Protein AF-A0A0C2D3I3-F1 (afdb_monomer_lite)

Radius of gyration: 18.05 Å; chains: 1; bounding box: 42×30×51 Å

Sequence (120 aa):
MTDALCEMTEPIPNLPDGRTIRLGGERFEAPEVLFQPHLINVEKPGLSEILFGCIQSSDIDTRLDFYKHIVLSGGSTMYPGLPSRLEKEMKQLYLDRVLKGNTELFQRDLGIFADTFMWR

Foldseek 3Di:
DPCVVVPPDDDQDQDPVRDGDDDDCVLVVVLCCQCVVCVVPDPDHHPLVVLLVVLVVDDPVCSLVSLQADDDDDPSCPRPCNVVVSLVVNLVCCCCVPVVVPVVVSVVSVVSNPRRDDDD

Secondary structure (DSSP, 8-state):
--STTTTS----PBPTTS-B----THHHHHHHTTT-GGGGT--S--HHHHHHHHHHHS-HHHHHHHHH-----SGGGGSTTHHHHHHHHHHHHHHHHTSTT-HHHHHHHGGGTSSTT---

Organism: NCBI:txid51022

InterPro domains:
  IPR004000 Actin family [PF00022] (15-94)
  IPR004000 Actin family [PTHR11937] (14-94)
  IPR043129 ATPase, nucleotide binding domain [SSF53067] (13-95)

pLDDT: mean 79.66, std 16.92, range [35.0, 94.88]

Structure (mmCIF, N/CA/C/O backbone):
data_AF-A0A0C2D3I3-F1
#
_entry.id   AF-A0A0C2D3I3-F1
#
loop_
_atom_site.group_PDB
_atom_site.id
_atom_site.type_symbol
_atom_site.label_atom_id
_atom_site.label_alt_id
_atom_site.label_comp_id
_atom_site.label_asym_id
_atom_site.label_entity_id
_atom_site.label_seq_id
_atom_site.pdbx_PDB_ins_code
_atom_site.Cartn_x
_atom_site.Cartn_y
_atom_site.Cartn_z
_atom_site.occupancy
_atom_site.B_iso_or_equiv
_atom_site.auth_seq_id
_atom_site.auth_comp_id
_atom_site.auth_asym_id
_atom_site.auth_atom_id
_atom_site.pdbx_PDB_model_num
ATOM 1 N N . MET A 1 1 ? 25.924 14.403 -6.620 1.00 39.59 1 MET A N 1
ATOM 2 C CA . MET A 1 1 ? 24.572 14.122 -6.070 1.00 39.59 1 MET A CA 1
ATOM 3 C C . MET A 1 1 ? 23.733 13.211 -6.981 1.00 39.59 1 MET A C 1
ATOM 5 O O . MET A 1 1 ? 22.549 13.059 -6.730 1.00 39.59 1 MET A O 1
ATOM 9 N N . THR A 1 2 ? 24.331 12.560 -7.990 1.00 35.00 2 THR A N 1
ATOM 10 C CA . THR A 1 2 ? 23.654 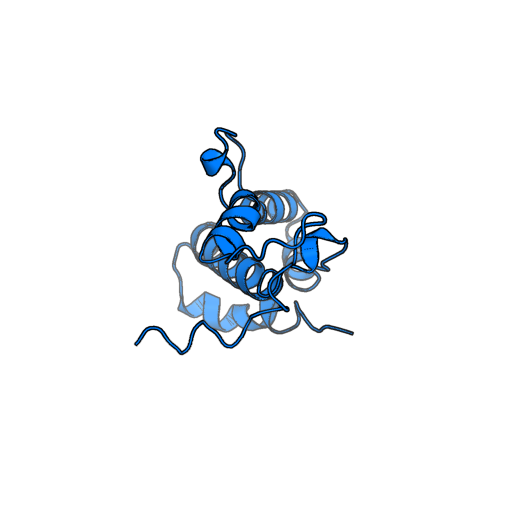11.633 -8.924 1.00 35.00 2 THR A CA 1
ATOM 11 C C . THR A 1 2 ? 24.149 10.187 -8.833 1.00 35.00 2 THR A C 1
ATOM 13 O O . THR A 1 2 ? 23.551 9.310 -9.444 1.00 35.00 2 THR A O 1
ATOM 16 N N . ASP A 1 3 ? 25.194 9.914 -8.048 1.00 39.16 3 ASP A N 1
ATOM 17 C CA . ASP A 1 3 ? 25.876 8.610 -8.079 1.00 39.16 3 ASP A CA 1
ATOM 18 C C . ASP A 1 3 ? 25.347 7.615 -7.031 1.00 39.16 3 ASP A C 1
ATOM 20 O O . ASP A 1 3 ? 25.582 6.419 -7.140 1.00 39.16 3 ASP A O 1
ATOM 24 N N . ALA A 1 4 ? 24.562 8.080 -6.053 1.00 40.78 4 ALA A N 1
ATOM 25 C CA . ALA A 1 4 ? 24.083 7.252 -4.938 1.00 40.78 4 ALA A CA 1
ATOM 26 C C . ALA A 1 4 ? 22.759 6.505 -5.208 1.00 40.78 4 ALA A C 1
ATOM 28 O O . ALA A 1 4 ? 22.347 5.680 -4.403 1.00 40.78 4 ALA A O 1
ATOM 29 N N . LEU A 1 5 ? 22.085 6.755 -6.339 1.00 46.59 5 LEU A N 1
ATOM 30 C CA . LEU A 1 5 ? 20.938 5.936 -6.779 1.00 46.59 5 LEU A CA 1
ATOM 31 C C . LEU A 1 5 ? 21.365 4.789 -7.716 1.00 46.59 5 LEU A C 1
ATOM 33 O O . LEU A 1 5 ? 20.531 3.995 -8.148 1.00 46.59 5 LEU A O 1
ATOM 37 N N . CYS A 1 6 ? 22.664 4.698 -8.030 1.00 39.91 6 CYS A N 1
ATOM 38 C CA . CYS A 1 6 ? 23.241 3.678 -8.904 1.00 39.91 6 CYS A CA 1
ATOM 39 C C . CYS A 1 6 ? 23.557 2.353 -8.178 1.00 39.91 6 CYS A C 1
ATOM 41 O O . CYS A 1 6 ? 23.993 1.407 -8.819 1.00 39.91 6 CYS A O 1
ATOM 43 N N . GLU A 1 7 ? 23.332 2.239 -6.865 1.00 41.19 7 GLU A N 1
ATOM 44 C CA . GLU A 1 7 ? 23.655 1.016 -6.104 1.00 41.19 7 GLU A CA 1
ATOM 45 C C . GLU A 1 7 ? 22.538 -0.046 -6.083 1.00 41.19 7 GLU A C 1
ATOM 47 O O . GLU A 1 7 ? 22.724 -1.121 -5.526 1.00 41.19 7 GLU A O 1
ATOM 52 N N . MET A 1 8 ? 21.405 0.192 -6.756 1.00 44.50 8 MET A N 1
ATOM 53 C CA . MET A 1 8 ? 20.354 -0.820 -6.980 1.00 44.50 8 MET A CA 1
ATOM 54 C C . MET A 1 8 ? 20.221 -1.197 -8.464 1.00 44.50 8 MET A C 1
ATOM 56 O O . MET A 1 8 ? 19.129 -1.172 -9.042 1.00 44.50 8 MET A O 1
ATOM 60 N N . THR A 1 9 ? 21.335 -1.470 -9.142 1.00 48.16 9 THR A N 1
ATOM 61 C CA . THR A 1 9 ? 21.322 -1.952 -10.533 1.00 48.16 9 THR A CA 1
ATOM 62 C C . THR A 1 9 ? 21.667 -3.429 -10.596 1.00 48.16 9 THR A C 1
ATOM 64 O O . THR A 1 9 ? 22.833 -3.807 -10.638 1.00 48.16 9 THR A O 1
ATOM 67 N N . GLU A 1 10 ? 20.618 -4.249 -10.692 1.00 55.22 10 GLU A N 1
ATOM 68 C CA . GLU A 1 10 ? 20.644 -5.448 -11.534 1.00 55.22 10 GLU A CA 1
ATOM 69 C C . GLU A 1 10 ? 21.368 -5.132 -12.862 1.00 55.22 10 GLU A C 1
ATOM 71 O O . GLU A 1 10 ? 21.244 -4.006 -13.372 1.00 55.22 10 GLU A O 1
ATOM 76 N N . PRO A 1 11 ? 22.149 -6.079 -13.414 1.00 56.34 11 PRO A N 1
ATOM 77 C CA . PRO A 1 11 ? 22.987 -5.838 -14.580 1.00 56.34 11 PRO A CA 1
ATOM 78 C C . PRO A 1 11 ? 22.151 -5.302 -15.740 1.00 56.34 11 PRO A C 1
ATOM 80 O O . PRO A 1 11 ? 21.033 -5.754 -15.983 1.00 56.34 11 PRO A O 1
ATOM 83 N N . ILE A 1 12 ? 22.708 -4.321 -16.451 1.00 62.66 12 ILE A N 1
ATOM 84 C CA . ILE A 1 12 ? 22.028 -3.652 -17.556 1.00 62.66 12 ILE A CA 1
ATOM 85 C C . ILE A 1 12 ? 21.599 -4.723 -18.573 1.00 62.66 12 ILE A C 1
ATOM 87 O O . ILE A 1 12 ? 22.476 -5.393 -19.127 1.00 62.66 12 ILE A O 1
ATOM 91 N N . PRO A 1 13 ? 20.288 -4.940 -18.799 1.00 62.94 13 PRO A N 1
ATOM 92 C CA . PRO A 1 13 ? 19.847 -6.050 -19.622 1.00 62.94 13 PRO A CA 1
ATOM 93 C C . PRO A 1 13 ? 20.292 -5.802 -21.060 1.00 62.94 13 PRO A C 1
ATOM 95 O O . PRO A 1 13 ? 19.950 -4.790 -21.678 1.00 62.94 13 PRO A O 1
ATOM 98 N N . ASN A 1 14 ? 21.088 -6.733 -21.578 1.00 77.81 14 ASN A N 1
ATOM 99 C CA . ASN A 1 14 ? 21.417 -6.760 -22.990 1.00 77.81 14 ASN A CA 1
ATOM 100 C C . ASN A 1 14 ? 20.201 -7.292 -23.737 1.00 77.81 14 ASN A C 1
ATOM 102 O O . ASN A 1 14 ? 19.683 -8.367 -23.423 1.00 77.81 14 ASN A O 1
ATOM 106 N N . LEU A 1 15 ? 19.745 -6.534 -24.725 1.00 82.62 15 LEU A N 1
ATOM 107 C CA . LEU A 1 15 ? 18.762 -7.028 -25.669 1.00 82.62 15 LEU A CA 1
ATOM 108 C C . LEU A 1 15 ? 19.369 -8.198 -26.466 1.00 82.62 15 LEU A C 1
ATOM 110 O O . LEU A 1 15 ? 20.593 -8.307 -26.589 1.00 82.62 15 LEU A O 1
ATOM 114 N N . PRO A 1 16 ? 18.529 -9.069 -27.050 1.00 83.88 16 PRO A N 1
ATOM 115 C CA . PRO A 1 16 ? 18.992 -10.177 -27.889 1.00 83.88 16 PRO A CA 1
ATOM 116 C C . PRO A 1 16 ? 19.784 -9.726 -29.132 1.00 83.88 16 PRO A C 1
ATOM 118 O O . PRO A 1 16 ? 20.434 -10.550 -29.767 1.00 83.88 16 PRO A O 1
ATOM 121 N N . ASP A 1 17 ? 19.757 -8.433 -29.473 1.00 85.56 17 ASP A N 1
ATOM 122 C CA . ASP A 1 17 ? 20.563 -7.805 -30.527 1.00 85.56 17 ASP A CA 1
ATOM 123 C C . ASP A 1 17 ? 21.944 -7.306 -30.041 1.00 85.56 17 ASP A C 1
ATOM 125 O O . ASP A 1 17 ? 22.696 -6.713 -30.816 1.00 85.56 17 ASP A O 1
ATOM 129 N N . GLY A 1 18 ? 22.284 -7.530 -28.767 1.00 82.25 18 GLY A N 1
ATOM 130 C CA . GLY A 1 18 ? 23.533 -7.095 -28.143 1.00 82.25 18 GLY A CA 1
ATOM 131 C C . GLY A 1 18 ? 23.546 -5.632 -27.695 1.00 82.25 18 GLY A C 1
ATOM 132 O O . GLY A 1 18 ? 24.582 -5.156 -27.233 1.00 82.25 18 GLY A O 1
ATOM 133 N N . ARG A 1 19 ? 22.430 -4.898 -27.812 1.00 83.38 19 ARG A N 1
ATOM 134 C CA . ARG A 1 19 ? 22.346 -3.511 -27.338 1.00 83.38 19 ARG A CA 1
ATOM 135 C C . ARG A 1 19 ? 22.077 -3.458 -25.844 1.00 83.38 19 ARG A C 1
ATOM 137 O O . ARG A 1 19 ? 21.253 -4.194 -25.310 1.00 83.38 19 ARG A O 1
ATOM 144 N N . THR A 1 20 ? 22.725 -2.513 -25.183 1.00 78.88 20 THR A N 1
ATOM 145 C CA . THR A 1 20 ? 22.562 -2.262 -23.753 1.00 78.88 20 THR A CA 1
ATOM 146 C C . THR A 1 20 ? 21.630 -1.064 -23.551 1.00 78.88 20 THR A C 1
ATOM 148 O O . THR A 1 20 ? 21.913 0.026 -24.051 1.00 78.88 20 THR A O 1
ATOM 151 N N . ILE A 1 21 ? 20.524 -1.246 -22.821 1.00 80.88 21 ILE A N 1
ATOM 152 C CA . ILE A 1 21 ? 19.569 -0.166 -22.510 1.00 80.88 21 ILE A CA 1
ATOM 153 C C . ILE A 1 21 ? 19.710 0.304 -21.065 1.00 80.88 21 ILE A C 1
ATOM 155 O O . ILE A 1 21 ? 19.644 -0.486 -20.132 1.00 80.88 21 ILE A O 1
ATOM 159 N N . ARG A 1 22 ? 19.869 1.611 -20.851 1.00 78.88 22 ARG A N 1
ATOM 160 C CA . ARG A 1 22 ? 19.907 2.171 -19.494 1.00 78.88 22 ARG A CA 1
ATOM 161 C C . ARG A 1 22 ? 18.483 2.436 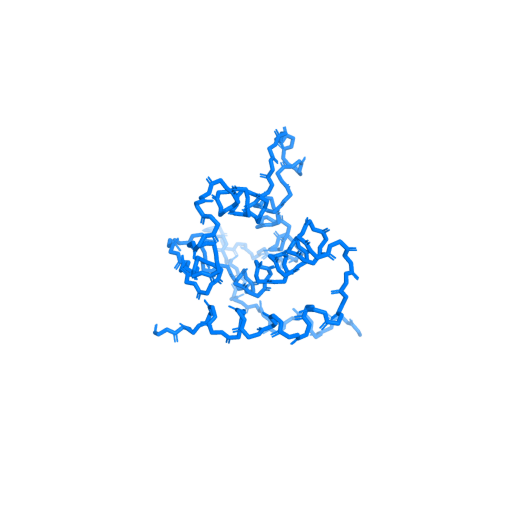-19.024 1.00 78.88 22 ARG A C 1
ATOM 163 O O . ARG A 1 22 ? 17.820 3.304 -19.576 1.00 78.88 22 ARG A O 1
ATOM 170 N N . LEU A 1 23 ? 18.047 1.704 -18.004 1.00 77.81 23 LEU A N 1
ATOM 171 C CA . LEU A 1 23 ? 16.779 1.946 -17.319 1.00 77.81 23 LEU A CA 1
ATOM 172 C C . LEU A 1 23 ? 17.021 2.879 -16.128 1.00 77.81 23 LEU A C 1
ATOM 174 O O . LEU A 1 23 ? 17.821 2.573 -15.240 1.00 77.81 23 LEU A O 1
ATOM 178 N N . GLY A 1 24 ? 16.354 4.027 -16.130 1.00 80.75 24 GLY A N 1
ATOM 179 C CA . GLY A 1 24 ? 16.419 5.043 -15.091 1.00 80.75 24 GLY A CA 1
ATOM 180 C C . GLY A 1 24 ? 15.226 4.942 -14.144 1.00 80.75 24 GLY A C 1
ATOM 181 O O . GLY A 1 24 ? 15.099 3.964 -13.398 1.00 80.75 24 GLY A O 1
ATOM 182 N N . GLY A 1 25 ? 14.394 5.988 -14.154 1.00 78.50 25 GLY A N 1
ATOM 183 C CA . GLY A 1 25 ? 13.206 6.139 -13.306 1.00 78.50 25 GLY A CA 1
ATOM 184 C C . GLY A 1 25 ? 12.027 5.252 -13.712 1.00 78.50 25 GLY A C 1
ATOM 185 O O . GLY A 1 25 ? 11.166 4.966 -12.884 1.00 78.50 25 GLY A O 1
ATOM 186 N N . GLU A 1 26 ? 12.038 4.720 -14.936 1.00 81.31 26 GLU A N 1
ATOM 187 C CA . GLU A 1 26 ? 10.978 3.864 -15.481 1.00 81.31 26 GLU A CA 1
ATOM 188 C C . GLU A 1 26 ? 10.778 2.595 -14.634 1.00 81.31 26 GLU A C 1
ATOM 190 O O . GLU A 1 26 ? 9.681 2.044 -14.556 1.00 81.31 26 GLU A O 1
ATOM 195 N N . ARG A 1 27 ? 11.837 2.161 -13.935 1.00 80.25 27 ARG A N 1
ATOM 196 C CA . ARG A 1 27 ? 11.820 1.024 -12.999 1.00 80.25 27 ARG A CA 1
ATOM 197 C C . ARG A 1 27 ? 10.899 1.243 -11.798 1.00 80.25 27 ARG A C 1
ATOM 199 O O . ARG A 1 27 ? 10.456 0.267 -11.202 1.00 80.25 27 ARG A O 1
ATOM 206 N N . PHE A 1 28 ? 10.628 2.498 -11.449 1.00 83.62 28 PHE A N 1
ATOM 207 C CA . PHE A 1 28 ? 9.758 2.877 -10.337 1.00 83.62 28 PHE A CA 1
ATOM 208 C C . PHE A 1 28 ? 8.391 3.360 -10.827 1.00 83.62 28 PHE A C 1
ATOM 210 O O . PHE A 1 28 ? 7.391 3.097 -10.169 1.00 83.62 28 PHE A O 1
ATOM 217 N N . GLU A 1 29 ? 8.324 3.989 -12.003 1.00 84.69 29 GLU A N 1
ATOM 218 C CA . GLU A 1 29 ? 7.055 4.429 -12.599 1.00 84.69 29 GLU A CA 1
ATOM 219 C C . GLU A 1 29 ? 6.167 3.253 -13.024 1.00 84.69 29 GLU A C 1
ATOM 221 O O . GLU A 1 29 ? 4.958 3.282 -12.806 1.00 84.69 29 GLU A O 1
ATOM 226 N N . ALA A 1 30 ? 6.751 2.186 -13.579 1.00 86.31 30 ALA A N 1
ATOM 227 C CA . ALA A 1 30 ? 5.990 1.012 -14.001 1.00 86.31 30 ALA A CA 1
ATOM 228 C C . ALA A 1 30 ? 5.199 0.345 -12.849 1.00 86.31 30 ALA A C 1
ATOM 230 O O . ALA A 1 30 ? 3.994 0.134 -13.009 1.00 86.31 30 ALA A O 1
ATOM 231 N N . PRO A 1 31 ? 5.800 0.027 -11.681 1.00 88.25 31 PRO A N 1
ATOM 232 C CA . PRO A 1 31 ? 5.047 -0.517 -10.550 1.00 88.25 31 PRO A CA 1
ATOM 233 C C . PRO A 1 31 ? 4.165 0.522 -9.837 1.00 88.25 31 PRO A C 1
ATOM 235 O O . PRO A 1 31 ? 3.239 0.122 -9.131 1.00 88.25 31 PRO A O 1
ATOM 238 N N . GLU A 1 32 ? 4.383 1.830 -10.033 1.00 90.94 32 GLU A N 1
ATOM 239 C CA . GLU A 1 32 ? 3.549 2.881 -9.422 1.00 90.94 32 GLU A CA 1
ATOM 240 C C . GLU A 1 32 ? 2.093 2.806 -9.890 1.00 90.94 32 GLU A C 1
ATOM 242 O O . GLU A 1 32 ? 1.181 3.128 -9.133 1.00 90.94 32 GLU A O 1
ATOM 247 N N . VAL A 1 33 ? 1.856 2.280 -11.093 1.00 91.75 33 VAL A N 1
ATOM 248 C CA . VAL A 1 33 ? 0.515 2.039 -11.645 1.00 91.75 33 VAL A CA 1
ATOM 249 C C . VAL A 1 33 ? -0.354 1.164 -10.728 1.00 91.75 33 VAL A C 1
ATOM 251 O O . VAL A 1 33 ? -1.578 1.287 -10.740 1.00 91.75 33 VAL A O 1
ATOM 254 N N . LEU A 1 34 ? 0.248 0.307 -9.894 1.00 91.44 34 LEU A N 1
ATOM 255 C CA . LEU A 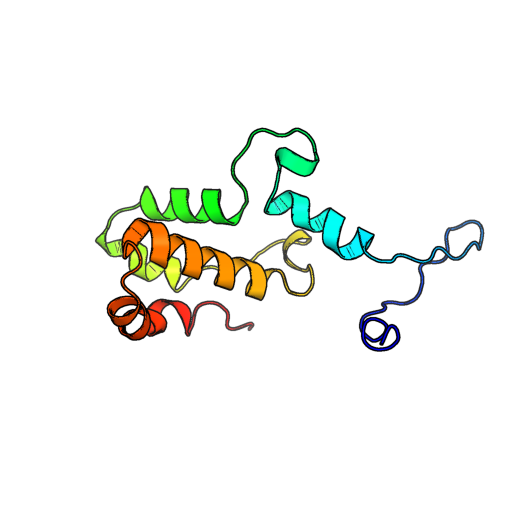1 34 ? -0.488 -0.498 -8.911 1.00 91.44 34 LEU A CA 1
ATOM 256 C C . LEU A 1 34 ? -1.119 0.358 -7.805 1.00 91.44 34 LEU A C 1
ATOM 258 O O . LEU A 1 34 ? -2.178 0.009 -7.287 1.00 91.44 34 LEU A O 1
ATOM 262 N N . PHE A 1 35 ? -0.481 1.469 -7.443 1.00 93.25 35 PHE A N 1
ATOM 263 C CA . PHE A 1 35 ? -0.951 2.405 -6.419 1.00 93.25 35 PHE A CA 1
ATOM 264 C C . PHE A 1 35 ? -1.703 3.591 -7.033 1.00 93.25 35 PHE A C 1
ATOM 266 O O . PHE A 1 35 ? -2.621 4.122 -6.414 1.00 93.25 35 PHE A O 1
ATOM 273 N N . GLN A 1 36 ? -1.371 3.955 -8.273 1.00 93.19 36 GLN A N 1
ATOM 274 C CA . GLN A 1 36 ? -1.966 5.052 -9.032 1.00 93.19 36 GLN A CA 1
ATOM 275 C C . GLN A 1 36 ? -2.448 4.577 -10.419 1.00 93.19 36 GLN A C 1
ATOM 277 O O . GLN A 1 36 ? -1.822 4.881 -11.439 1.00 93.19 36 GLN A O 1
ATOM 282 N N . PRO A 1 37 ? -3.586 3.858 -10.506 1.00 93.00 37 PRO A N 1
ATOM 283 C CA . PRO A 1 37 ? -4.085 3.319 -11.777 1.00 93.00 37 PRO A CA 1
ATOM 284 C C . PRO A 1 37 ? -4.416 4.390 -12.828 1.00 93.00 37 PRO A C 1
ATOM 286 O O . PRO A 1 37 ? -4.397 4.121 -14.031 1.00 93.00 37 PRO A O 1
ATOM 289 N N . HIS A 1 38 ? -4.653 5.633 -12.401 1.00 92.31 38 HIS A N 1
ATOM 290 C CA . HIS A 1 38 ? -4.904 6.755 -13.305 1.00 92.31 38 HIS A CA 1
ATOM 291 C C . HIS A 1 38 ? -3.723 7.053 -14.246 1.00 92.31 38 HIS A C 1
ATOM 293 O O . HIS A 1 38 ? -3.935 7.639 -15.303 1.00 92.31 38 HIS A O 1
ATOM 299 N N . LEU A 1 39 ? -2.495 6.623 -13.919 1.00 90.38 39 LEU A N 1
ATOM 300 C CA . LEU A 1 39 ? -1.317 6.781 -14.785 1.00 90.38 39 LEU A CA 1
ATOM 301 C C . LEU A 1 39 ? -1.462 6.055 -16.134 1.00 90.38 39 LEU A C 1
ATOM 303 O O . LEU A 1 39 ? -0.840 6.450 -17.115 1.00 90.38 39 LEU A O 1
ATOM 307 N N . ILE A 1 40 ? -2.314 5.028 -16.198 1.00 92.19 40 ILE A N 1
ATOM 308 C CA . ILE A 1 40 ? -2.654 4.300 -17.431 1.00 92.19 40 ILE A CA 1
ATOM 309 C C . ILE A 1 40 ? -4.093 4.578 -17.894 1.00 92.19 40 ILE A C 1
ATOM 311 O O . ILE A 1 40 ? -4.679 3.767 -18.609 1.00 92.19 40 ILE A O 1
ATOM 315 N N . ASN A 1 41 ? -4.674 5.711 -17.480 1.00 91.88 41 ASN A N 1
ATOM 316 C CA . ASN A 1 41 ? -6.067 6.094 -17.746 1.00 91.88 41 ASN A CA 1
ATOM 317 C C . ASN A 1 41 ? -7.101 5.065 -17.243 1.00 91.88 41 ASN A C 1
ATOM 319 O O . ASN A 1 41 ? -8.152 4.878 -17.856 1.00 91.88 41 ASN A O 1
ATOM 323 N N . VAL A 1 42 ? -6.812 4.385 -16.127 1.00 93.44 42 VAL A N 1
ATOM 324 C CA . VAL A 1 42 ? -7.766 3.492 -15.459 1.00 93.44 42 VAL A CA 1
ATOM 325 C C . VAL A 1 42 ? -8.337 4.190 -14.227 1.00 93.44 42 VAL A C 1
ATOM 327 O O . VAL A 1 42 ? -7.625 4.467 -13.267 1.00 93.44 42 VAL A O 1
ATOM 330 N N . GLU A 1 43 ? -9.649 4.427 -14.229 1.00 91.94 43 GLU A N 1
ATOM 331 C CA . GLU A 1 43 ? -10.382 5.021 -13.103 1.00 91.94 43 GLU A CA 1
ATOM 332 C C . GLU A 1 43 ? -10.756 3.955 -12.062 1.00 91.94 43 GLU A C 1
ATOM 334 O O . GLU A 1 43 ? -11.919 3.590 -11.884 1.00 91.94 43 GLU A O 1
ATOM 339 N N . LYS A 1 44 ? -9.745 3.393 -11.395 1.00 92.06 44 LYS A N 1
ATOM 340 C CA . LYS A 1 44 ? -9.927 2.465 -10.272 1.00 92.06 44 LYS A CA 1
ATOM 341 C C . LYS A 1 44 ? -9.073 2.889 -9.076 1.00 92.06 44 LYS A C 1
ATOM 343 O O . LYS A 1 44 ? -8.023 3.497 -9.283 1.00 92.06 44 LYS A O 1
ATOM 348 N N . PRO A 1 45 ? -9.501 2.557 -7.846 1.00 93.38 45 PRO A N 1
ATOM 349 C CA . PRO A 1 45 ? -8.681 2.760 -6.658 1.00 93.38 45 PRO A CA 1
ATOM 350 C C . PRO A 1 45 ? -7.377 1.960 -6.742 1.00 93.38 45 PRO A C 1
ATOM 352 O O . PRO A 1 45 ? -7.331 0.886 -7.349 1.00 93.38 45 PRO A O 1
ATOM 355 N N . GLY A 1 46 ? -6.325 2.488 -6.120 1.00 94.12 46 GLY A N 1
ATOM 356 C CA . GLY A 1 46 ? -5.034 1.811 -6.014 1.00 94.12 46 GLY A CA 1
ATOM 357 C C . GLY A 1 46 ? -5.081 0.580 -5.106 1.00 94.12 46 GLY A C 1
ATOM 358 O O . GLY A 1 46 ? -6.031 0.374 -4.347 1.00 94.12 46 GLY A O 1
ATOM 359 N N . LEU A 1 47 ? -4.018 -0.224 -5.142 1.00 93.88 47 LEU A N 1
ATOM 360 C CA . LEU A 1 47 ? -3.885 -1.454 -4.358 1.00 93.88 47 LEU A CA 1
ATOM 361 C C . LEU A 1 47 ? -4.181 -1.244 -2.864 1.00 93.88 47 LEU A C 1
ATOM 363 O O . LEU A 1 47 ? -4.971 -1.991 -2.286 1.00 93.88 47 LEU A O 1
ATOM 367 N N . SER A 1 48 ? -3.587 -0.220 -2.248 1.00 94.25 48 SER A N 1
ATOM 368 C CA . SER A 1 48 ? -3.766 0.069 -0.819 1.00 94.25 48 SER A CA 1
ATOM 369 C C . SER A 1 48 ? -5.201 0.462 -0.482 1.00 94.25 48 SER A C 1
ATOM 371 O O . SER A 1 48 ? -5.733 0.056 0.547 1.00 94.25 48 SER A O 1
ATOM 373 N N . GLU A 1 49 ? -5.860 1.222 -1.358 1.00 94.25 49 GLU A N 1
ATOM 374 C CA . GLU A 1 49 ? -7.248 1.637 -1.154 1.00 94.25 49 GLU A CA 1
ATOM 375 C C . GLU A 1 49 ? -8.218 0.466 -1.279 1.00 94.25 49 GLU A C 1
ATOM 377 O O . GLU A 1 49 ? -9.148 0.355 -0.479 1.00 94.25 49 GLU A O 1
ATOM 382 N N . ILE A 1 50 ? -7.981 -0.422 -2.249 1.00 94.88 50 ILE A N 1
ATOM 383 C CA . ILE A 1 50 ? -8.753 -1.657 -2.409 1.00 94.88 50 ILE A CA 1
ATOM 384 C C . ILE A 1 50 ? -8.584 -2.529 -1.166 1.00 94.88 50 ILE A C 1
ATOM 386 O O . ILE A 1 50 ? -9.580 -2.952 -0.583 1.00 94.88 50 ILE A O 1
ATOM 390 N N . LEU A 1 51 ? -7.343 -2.761 -0.725 1.00 94.06 51 LEU A N 1
ATOM 391 C CA . LEU A 1 51 ? -7.053 -3.572 0.457 1.00 94.06 51 LEU A CA 1
ATOM 392 C C . LEU A 1 51 ? -7.715 -2.994 1.713 1.00 94.06 51 LEU A C 1
ATOM 394 O O . LEU A 1 51 ? -8.381 -3.718 2.454 1.00 94.06 51 LEU A O 1
ATOM 398 N N . PHE A 1 52 ? -7.587 -1.684 1.924 1.00 94.31 52 PHE A N 1
ATOM 399 C CA . PHE A 1 52 ? -8.242 -0.991 3.028 1.00 94.31 52 PHE A CA 1
ATOM 400 C C . PHE A 1 52 ? -9.768 -1.124 2.950 1.00 94.31 52 PHE A C 1
ATOM 402 O O . PHE A 1 52 ? -10.407 -1.430 3.953 1.00 94.31 52 PHE A O 1
ATOM 409 N N . GLY A 1 53 ? -10.358 -0.946 1.765 1.00 94.31 53 GLY A N 1
ATOM 410 C CA . GLY A 1 53 ? -11.793 -1.124 1.540 1.00 94.31 53 GLY A CA 1
ATOM 411 C C . GLY A 1 53 ? -12.271 -2.537 1.874 1.00 94.31 53 GLY A C 1
ATOM 412 O O . GLY A 1 53 ? -13.273 -2.690 2.572 1.00 94.31 53 GLY A O 1
ATOM 413 N N . CYS A 1 54 ? -11.522 -3.562 1.459 1.00 94.69 54 CYS A N 1
ATOM 414 C CA . CYS A 1 54 ? -11.809 -4.956 1.790 1.00 94.69 54 CYS A CA 1
ATOM 415 C C . CYS A 1 54 ? -11.810 -5.182 3.307 1.00 94.69 54 CYS A C 1
ATOM 417 O O . CYS A 1 54 ? -12.779 -5.720 3.837 1.00 94.69 54 CYS A O 1
ATOM 419 N N . ILE A 1 55 ? -10.785 -4.707 4.023 1.00 93.50 55 ILE A N 1
ATOM 420 C CA . ILE A 1 55 ? -10.719 -4.851 5.487 1.00 93.50 55 ILE A CA 1
ATOM 421 C C . ILE A 1 55 ? -11.880 -4.107 6.156 1.00 93.50 55 ILE A C 1
ATOM 423 O O . ILE A 1 55 ? -12.505 -4.631 7.073 1.00 93.50 55 ILE A O 1
ATOM 427 N N . GLN A 1 56 ? -12.224 -2.907 5.682 1.00 92.12 56 GLN A N 1
ATOM 428 C CA . GLN A 1 56 ? -13.332 -2.137 6.249 1.00 92.12 56 GLN A CA 1
ATOM 429 C C . GLN A 1 56 ? -14.716 -2.717 5.951 1.00 92.12 56 GLN A C 1
ATOM 431 O O . GLN A 1 56 ? -15.662 -2.405 6.674 1.00 92.12 56 GLN A O 1
ATOM 436 N N . SER A 1 57 ? -14.845 -3.555 4.922 1.00 94.00 57 SER A N 1
ATOM 437 C CA . SER A 1 57 ? -16.082 -4.290 4.648 1.00 94.00 57 SER A CA 1
ATOM 438 C C . SER A 1 57 ? -16.302 -5.481 5.589 1.00 94.00 57 SER A C 1
ATOM 440 O O . SER A 1 57 ? -17.436 -5.926 5.738 1.00 94.00 57 SER A O 1
ATOM 442 N N . SER A 1 58 ? -15.247 -5.957 6.260 1.00 93.50 58 SER A N 1
ATOM 443 C CA . SER A 1 58 ? -15.303 -7.062 7.223 1.00 93.50 58 SER A CA 1
ATOM 444 C C . SER A 1 58 ? -15.842 -6.637 8.596 1.00 93.50 58 SER A C 1
ATOM 446 O O . SER A 1 58 ? -15.930 -5.445 8.918 1.00 93.50 58 SER A O 1
ATOM 448 N N . ASP A 1 59 ? -16.155 -7.616 9.447 1.00 93.94 59 ASP A N 1
ATOM 449 C CA . ASP A 1 59 ? -16.644 -7.395 10.812 1.00 93.94 59 ASP A CA 1
ATOM 450 C C . ASP A 1 59 ? -15.629 -6.651 11.679 1.00 93.94 59 ASP A C 1
ATOM 452 O O . ASP A 1 59 ? -14.439 -6.971 11.668 1.00 93.94 59 ASP A O 1
ATOM 456 N N . ILE A 1 60 ? -16.113 -5.681 12.465 1.00 89.62 60 ILE A N 1
ATOM 457 C CA . ILE A 1 60 ? -15.295 -4.754 13.268 1.00 89.62 60 ILE A CA 1
ATOM 458 C C . ILE A 1 60 ? -14.297 -5.503 14.161 1.00 89.62 60 ILE A C 1
ATOM 460 O O . ILE A 1 60 ? -13.133 -5.108 14.231 1.00 89.62 60 ILE A O 1
ATOM 464 N N . ASP A 1 61 ? -14.724 -6.616 14.757 1.00 90.06 61 ASP A N 1
ATOM 465 C CA . ASP A 1 61 ? -13.911 -7.415 15.679 1.00 90.06 61 ASP A CA 1
ATOM 466 C C . ASP A 1 61 ? -12.714 -8.094 14.988 1.00 90.06 61 ASP A C 1
ATOM 468 O O . ASP A 1 61 ? -11.687 -8.339 15.616 1.00 90.06 61 ASP A O 1
ATOM 472 N N . THR A 1 62 ? -12.807 -8.347 13.678 1.00 90.94 62 THR A N 1
ATOM 473 C CA . THR A 1 62 ? -11.763 -9.026 12.885 1.00 90.94 62 THR A CA 1
ATOM 474 C C . THR A 1 62 ? -10.800 -8.064 12.190 1.00 90.94 62 THR A C 1
ATOM 476 O O . THR A 1 62 ? -9.697 -8.450 11.809 1.00 90.94 62 THR A O 1
ATOM 479 N N . ARG A 1 63 ? -11.171 -6.785 12.044 1.00 90.88 63 ARG A N 1
ATOM 480 C CA . ARG A 1 63 ? -10.383 -5.794 11.283 1.00 90.88 63 ARG A CA 1
ATOM 481 C C . ARG A 1 63 ? -8.971 -5.624 11.821 1.00 90.8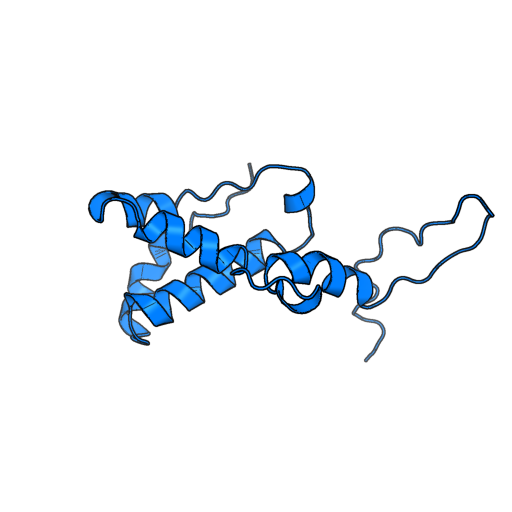8 63 ARG A C 1
ATOM 483 O O . ARG A 1 63 ? -8.022 -5.558 11.044 1.00 90.88 63 ARG A O 1
ATOM 490 N N . LEU A 1 64 ? -8.839 -5.549 13.145 1.00 86.75 64 LEU A N 1
ATOM 491 C CA . LEU A 1 64 ? -7.544 -5.392 13.811 1.00 86.75 64 LEU A CA 1
ATOM 492 C C . LEU A 1 64 ? -6.616 -6.579 13.541 1.00 86.75 64 LEU A C 1
ATOM 494 O O . LEU A 1 64 ? -5.409 -6.387 13.412 1.00 86.75 64 LEU A O 1
ATOM 498 N N . ASP A 1 65 ? -7.181 -7.779 13.434 1.00 88.75 65 ASP A N 1
ATOM 499 C CA . ASP A 1 65 ? -6.439 -8.998 13.129 1.00 88.75 65 ASP A CA 1
ATOM 500 C C . ASP A 1 65 ? -5.984 -9.012 11.663 1.00 88.75 65 ASP A C 1
ATOM 502 O O . ASP A 1 65 ? -4.823 -9.286 11.361 1.00 88.75 65 ASP A O 1
ATOM 506 N N . PHE A 1 66 ? -6.844 -8.572 10.739 1.00 90.12 66 PHE A N 1
ATOM 507 C CA . PHE A 1 66 ? -6.474 -8.456 9.327 1.00 90.12 66 PHE A CA 1
ATOM 508 C C . PHE A 1 66 ? -5.360 -7.443 9.062 1.00 90.12 66 PHE A C 1
ATOM 510 O O . PHE A 1 66 ? -4.503 -7.713 8.226 1.00 90.12 66 PHE A O 1
ATOM 517 N N . TYR A 1 67 ? -5.309 -6.315 9.779 1.00 87.88 67 TYR A N 1
ATOM 518 C CA . TYR A 1 67 ? -4.192 -5.369 9.640 1.00 87.88 67 TYR A CA 1
ATOM 519 C C . TYR A 1 67 ? -2.848 -5.949 10.115 1.00 87.88 67 TYR A C 1
ATOM 521 O O . TYR A 1 67 ? -1.799 -5.558 9.597 1.00 87.88 67 TYR A O 1
ATOM 529 N N . LYS A 1 68 ? -2.865 -6.900 11.058 1.00 85.56 68 LYS A N 1
ATOM 530 C CA . LYS A 1 68 ? -1.668 -7.608 11.543 1.00 85.56 68 LYS A CA 1
ATOM 531 C C . LYS A 1 68 ? -1.215 -8.728 10.612 1.00 85.56 68 LYS A C 1
ATOM 533 O O . LYS A 1 68 ? -0.043 -9.085 10.618 1.00 85.56 68 LYS A O 1
ATOM 538 N N . HIS A 1 69 ? -2.120 -9.292 9.816 1.00 87.56 69 HIS A N 1
ATOM 539 C CA . HIS A 1 69 ? -1.880 -10.526 9.064 1.00 87.56 69 HIS A CA 1
ATOM 540 C C . HIS A 1 69 ? -1.989 -10.344 7.544 1.00 87.56 69 HIS A C 1
ATOM 542 O O . HIS A 1 69 ? -2.584 -11.161 6.840 1.00 87.56 69 HIS A O 1
ATOM 548 N N . ILE A 1 70 ? -1.381 -9.280 7.014 1.00 89.50 70 ILE A N 1
ATOM 549 C CA . ILE A 1 70 ? -1.297 -9.049 5.568 1.00 89.50 70 ILE A CA 1
ATOM 550 C C . ILE A 1 70 ? -0.116 -9.842 5.004 1.00 89.50 70 ILE A C 1
ATOM 552 O O . ILE A 1 70 ? 1.040 -9.505 5.233 1.00 89.50 70 ILE A O 1
ATOM 556 N N . VAL A 1 71 ? -0.407 -10.882 4.222 1.00 90.12 71 VAL A N 1
ATOM 557 C CA . VAL A 1 71 ? 0.613 -11.692 3.542 1.00 90.12 71 VAL A CA 1
ATOM 558 C C . VAL A 1 71 ? 0.649 -11.336 2.060 1.00 90.12 71 VAL A C 1
ATOM 560 O O . VAL A 1 71 ? -0.370 -11.385 1.370 1.00 90.12 71 VAL A O 1
ATOM 563 N N . LEU A 1 72 ? 1.835 -11.003 1.553 1.00 89.88 72 LEU A N 1
ATOM 564 C CA . LEU A 1 72 ? 2.055 -10.768 0.128 1.00 89.88 72 LEU A CA 1
ATOM 565 C C . LEU A 1 72 ? 2.407 -12.072 -0.579 1.00 89.88 72 LEU A C 1
ATOM 567 O O . LEU A 1 72 ? 3.255 -12.835 -0.120 1.00 89.88 72 LEU A O 1
ATOM 571 N N . SER A 1 73 ? 1.759 -12.318 -1.713 1.00 91.62 73 SER A N 1
ATOM 572 C CA . SER A 1 73 ? 2.011 -13.496 -2.537 1.00 91.62 73 SER A CA 1
ATOM 573 C C . SER A 1 73 ? 1.933 -13.161 -4.027 1.00 91.62 73 SER A C 1
ATOM 575 O O . SER A 1 73 ? 1.164 -12.295 -4.446 1.00 91.62 73 SER A O 1
ATOM 577 N N . GLY A 1 74 ? 2.727 -13.877 -4.829 1.00 91.94 74 GLY A N 1
ATOM 578 C CA . GLY A 1 74 ? 2.783 -13.741 -6.286 1.00 91.94 74 GLY A CA 1
ATOM 579 C C . GLY A 1 74 ? 4.060 -13.073 -6.808 1.00 91.94 74 GLY A C 1
ATOM 580 O O . GLY A 1 74 ? 4.802 -12.424 -6.081 1.00 91.94 74 GLY A O 1
ATOM 581 N N . GLY A 1 75 ? 4.331 -13.228 -8.108 1.00 88.62 75 GLY A N 1
ATOM 582 C CA . GLY A 1 75 ? 5.546 -12.671 -8.720 1.00 88.62 75 GLY A CA 1
ATOM 583 C C . GLY A 1 75 ? 5.584 -11.138 -8.702 1.00 88.62 75 GLY A C 1
ATOM 584 O O . GLY A 1 75 ? 6.629 -10.541 -8.466 1.00 88.62 75 GLY A O 1
ATOM 585 N N . SER A 1 76 ? 4.427 -10.493 -8.871 1.00 85.44 76 SER A N 1
ATOM 586 C CA . SER A 1 76 ? 4.298 -9.030 -8.857 1.00 85.44 76 SER A CA 1
ATOM 587 C C . SER A 1 76 ? 4.470 -8.404 -7.471 1.00 85.44 76 SER A C 1
ATOM 589 O O . SER A 1 76 ? 4.603 -7.191 -7.383 1.00 85.44 76 SER A O 1
ATOM 591 N N . THR A 1 77 ? 4.488 -9.184 -6.385 1.00 87.81 77 THR A N 1
ATOM 592 C CA . THR A 1 77 ? 4.781 -8.654 -5.043 1.00 87.81 77 THR A CA 1
ATOM 593 C C . THR A 1 77 ? 6.274 -8.657 -4.720 1.00 87.81 77 THR A C 1
ATOM 595 O O . THR A 1 77 ? 6.663 -8.141 -3.678 1.00 87.81 77 THR A O 1
ATOM 598 N N . MET A 1 78 ? 7.118 -9.203 -5.606 1.00 86.38 78 MET A N 1
ATOM 599 C CA . MET A 1 78 ? 8.578 -9.224 -5.442 1.00 86.38 78 MET A CA 1
ATOM 600 C C . MET A 1 78 ? 9.255 -7.908 -5.854 1.00 86.38 78 MET A C 1
ATOM 602 O O . MET A 1 78 ? 10.482 -7.833 -5.865 1.00 86.38 78 MET A O 1
ATOM 606 N N . TYR A 1 79 ? 8.490 -6.863 -6.195 1.00 87.19 79 TYR A N 1
ATOM 607 C CA . TYR A 1 79 ? 9.074 -5.549 -6.450 1.00 87.19 79 TYR A CA 1
ATOM 608 C C . TYR A 1 79 ? 9.794 -5.031 -5.193 1.00 87.19 79 TYR A C 1
ATOM 610 O O . TYR A 1 79 ? 9.204 -5.010 -4.105 1.00 87.19 79 TYR A O 1
ATOM 618 N N . PRO A 1 80 ? 11.054 -4.579 -5.319 1.00 84.69 80 PRO A N 1
ATOM 619 C CA . PRO A 1 80 ? 11.809 -4.074 -4.183 1.00 84.69 80 PRO A CA 1
ATOM 620 C C . PRO A 1 80 ? 11.110 -2.844 -3.594 1.00 84.69 80 PRO A C 1
ATOM 622 O O . PRO A 1 80 ? 10.746 -1.912 -4.308 1.00 84.69 80 PRO A O 1
ATOM 625 N N . GLY A 1 81 ? 10.898 -2.852 -2.276 1.00 86.88 81 GLY A N 1
ATOM 626 C CA . GLY A 1 81 ? 10.237 -1.762 -1.553 1.00 86.88 81 GLY A CA 1
ATOM 627 C C . GLY A 1 81 ? 8.704 -1.770 -1.596 1.00 86.88 81 GLY A C 1
ATOM 628 O O . GLY A 1 81 ? 8.092 -0.959 -0.900 1.00 86.88 81 GLY A O 1
ATOM 629 N N . LEU A 1 82 ? 8.065 -2.697 -2.324 1.00 89.50 82 LEU A N 1
ATOM 630 C CA . LEU A 1 82 ? 6.602 -2.819 -2.353 1.00 89.50 82 LEU A CA 1
ATOM 631 C C . LEU A 1 82 ? 5.985 -3.080 -0.964 1.00 89.50 82 LEU A C 1
ATOM 633 O O . LEU A 1 82 ? 5.022 -2.384 -0.636 1.00 89.50 82 LEU A O 1
ATOM 637 N N . PRO A 1 83 ? 6.527 -3.980 -0.112 1.00 88.06 83 PRO A N 1
ATOM 638 C CA . PRO A 1 83 ? 5.991 -4.184 1.236 1.00 88.06 83 PRO A CA 1
ATOM 639 C C . PRO A 1 83 ? 6.034 -2.906 2.082 1.00 88.06 83 PRO A C 1
ATOM 641 O O . PRO A 1 83 ? 5.024 -2.501 2.649 1.00 88.06 83 PRO A O 1
ATOM 644 N N . SER A 1 84 ? 7.175 -2.210 2.090 1.00 89.25 84 SER A N 1
ATOM 645 C CA . SER A 1 84 ? 7.353 -0.964 2.846 1.00 89.25 84 SER A CA 1
ATOM 646 C C . SER A 1 84 ? 6.450 0.162 2.334 1.00 89.25 84 SER A C 1
ATOM 648 O O . SER A 1 84 ? 5.923 0.947 3.124 1.00 89.25 84 SER A O 1
ATOM 650 N N . ARG A 1 85 ? 6.246 0.245 1.012 1.00 90.81 85 ARG A N 1
ATOM 651 C CA . ARG A 1 85 ? 5.314 1.197 0.398 1.00 90.81 85 ARG A CA 1
ATOM 652 C C . ARG A 1 85 ? 3.874 0.915 0.823 1.00 90.81 85 ARG A C 1
ATOM 654 O O . ARG A 1 85 ? 3.192 1.843 1.255 1.00 90.81 85 ARG A O 1
ATOM 661 N N . LEU A 1 86 ? 3.436 -0.340 0.733 1.00 91.44 86 LEU A N 1
ATOM 662 C CA . LEU A 1 86 ? 2.087 -0.750 1.122 1.00 91.44 86 LEU A CA 1
ATOM 663 C C . LEU A 1 86 ? 1.838 -0.481 2.610 1.00 91.44 86 LEU A C 1
ATOM 665 O O . LEU A 1 86 ? 0.828 0.117 2.963 1.00 91.44 86 LEU A O 1
ATOM 669 N N . GLU A 1 87 ? 2.778 -0.845 3.482 1.00 89.56 87 GLU A N 1
ATOM 670 C CA . GLU A 1 87 ? 2.679 -0.592 4.922 1.00 89.56 87 GLU A CA 1
ATOM 671 C C . GLU A 1 87 ? 2.527 0.906 5.233 1.00 89.56 87 GLU A C 1
ATOM 673 O O . GLU A 1 87 ? 1.675 1.301 6.034 1.00 89.56 87 GLU A O 1
ATOM 678 N N . LYS A 1 88 ? 3.316 1.757 4.564 1.00 90.44 88 LYS A N 1
ATOM 679 C CA . LYS A 1 88 ? 3.242 3.214 4.718 1.00 90.44 88 LYS A CA 1
ATOM 680 C C . LYS A 1 88 ? 1.875 3.765 4.308 1.00 90.44 88 LYS A C 1
ATOM 682 O O . LYS A 1 88 ? 1.302 4.564 5.049 1.00 90.44 88 LYS A O 1
ATOM 687 N N . GLU A 1 89 ? 1.349 3.353 3.157 1.00 92.38 89 GLU A N 1
ATOM 688 C CA . GLU A 1 89 ? 0.031 3.809 2.702 1.00 92.38 89 GLU A CA 1
ATOM 689 C C . GLU A 1 89 ? -1.102 3.291 3.584 1.00 92.38 89 GLU A C 1
ATOM 691 O O . GLU A 1 89 ? -2.005 4.053 3.918 1.00 92.38 89 GLU A O 1
ATOM 696 N N . MET A 1 90 ? -1.039 2.037 4.031 1.00 91.19 90 MET A N 1
ATOM 697 C CA . MET A 1 90 ? -2.032 1.474 4.947 1.00 91.19 90 MET A CA 1
ATOM 698 C C . MET A 1 90 ? -2.081 2.243 6.270 1.00 91.19 90 MET A C 1
ATOM 700 O O . MET A 1 90 ? -3.165 2.591 6.742 1.00 91.19 90 MET A O 1
ATOM 704 N N . LYS A 1 91 ? -0.916 2.581 6.835 1.00 88.75 91 LYS A N 1
ATOM 705 C CA . LYS A 1 91 ? -0.802 3.443 8.022 1.00 88.75 91 LYS A CA 1
ATOM 706 C C . LYS A 1 91 ? -1.422 4.820 7.789 1.00 88.75 91 LYS A C 1
ATOM 708 O O . LYS A 1 91 ? -2.158 5.311 8.642 1.00 88.75 91 LYS A O 1
ATOM 713 N N . GLN A 1 92 ? -1.152 5.426 6.634 1.00 90.50 92 GLN A N 1
ATOM 714 C CA . GLN A 1 92 ? -1.692 6.735 6.277 1.00 90.50 92 GLN A CA 1
ATOM 715 C C . GLN A 1 92 ? -3.217 6.701 6.107 1.00 90.50 92 GLN A C 1
ATOM 717 O O . GLN A 1 92 ? -3.907 7.549 6.666 1.00 90.50 92 GLN A O 1
ATOM 722 N N . LEU A 1 93 ? -3.753 5.696 5.409 1.00 91.56 93 LEU A N 1
ATOM 723 C CA . LEU A 1 93 ? -5.195 5.502 5.234 1.00 91.56 93 LEU A CA 1
ATOM 724 C C . LEU A 1 93 ? -5.901 5.239 6.567 1.00 91.56 93 LEU A C 1
ATOM 726 O O . LEU A 1 93 ? -6.988 5.765 6.797 1.00 91.56 93 LEU A O 1
ATOM 730 N N . TYR A 1 94 ? -5.286 4.464 7.463 1.00 88.88 94 TYR A N 1
ATOM 731 C CA . TYR A 1 94 ? -5.824 4.226 8.801 1.00 88.88 94 TYR A CA 1
ATOM 732 C C . TYR A 1 94 ? -5.855 5.514 9.637 1.00 88.88 94 TYR A C 1
ATOM 734 O O . TYR A 1 94 ? -6.886 5.843 10.227 1.00 88.88 94 TYR A O 1
ATOM 742 N N . LEU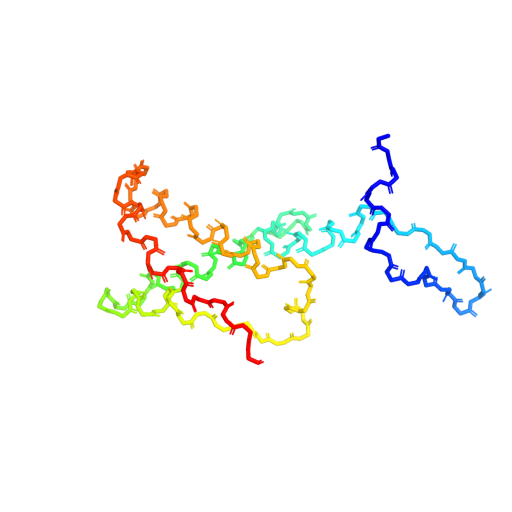 A 1 95 ? -4.762 6.284 9.639 1.00 88.62 95 LEU A N 1
ATOM 743 C CA . LEU A 1 95 ? -4.691 7.567 10.341 1.00 88.62 95 LEU A CA 1
ATOM 744 C C . LEU A 1 95 ? -5.746 8.559 9.829 1.00 88.62 95 LEU A C 1
ATOM 746 O O . LEU A 1 95 ? -6.421 9.209 10.628 1.00 88.62 95 LEU A O 1
ATOM 750 N N . ASP A 1 96 ? -5.893 8.665 8.512 1.00 90.12 96 ASP A N 1
ATOM 751 C CA . ASP A 1 96 ? -6.794 9.624 7.880 1.00 90.12 96 ASP A CA 1
ATOM 752 C C . ASP A 1 96 ? -8.267 9.212 8.033 1.00 90.12 96 ASP A C 1
ATOM 754 O O . ASP A 1 96 ? -9.097 9.973 8.531 1.00 90.12 96 ASP A O 1
ATOM 758 N N . ARG A 1 97 ? -8.601 7.962 7.690 1.00 88.69 97 ARG A N 1
ATOM 759 C CA . ARG A 1 97 ? -9.999 7.510 7.606 1.00 88.69 97 ARG A CA 1
ATOM 760 C C . ARG A 1 97 ? -10.561 6.981 8.926 1.00 88.69 97 ARG A C 1
ATOM 762 O O . ARG A 1 97 ? -11.760 7.126 9.158 1.00 88.69 97 ARG A O 1
ATOM 769 N N . VAL A 1 98 ? -9.739 6.369 9.784 1.00 86.38 98 VAL A N 1
ATOM 770 C CA . VAL A 1 98 ? -10.193 5.803 11.073 1.00 86.38 98 VAL A CA 1
ATOM 771 C C . VAL A 1 98 ? -9.944 6.780 12.213 1.00 86.38 98 VAL A C 1
ATOM 773 O O . VAL A 1 98 ? -10.869 7.115 12.951 1.00 86.38 98 VAL A O 1
ATOM 776 N N . LEU A 1 99 ? -8.708 7.268 12.343 1.00 84.44 99 LEU A N 1
ATOM 777 C CA . LEU A 1 99 ? -8.314 8.136 13.457 1.00 84.44 99 LEU A CA 1
ATOM 778 C C . LEU A 1 99 ? -8.588 9.623 13.202 1.00 84.44 99 LEU A C 1
ATOM 780 O O . LEU A 1 99 ? -8.450 10.421 14.130 1.00 84.44 99 LEU A O 1
ATOM 784 N N . LYS A 1 100 ? -8.978 10.005 11.977 1.00 86.62 100 LYS A N 1
ATOM 785 C CA . LYS A 1 100 ? -9.272 11.393 11.574 1.00 86.62 100 LYS A CA 1
ATOM 786 C C . LYS A 1 100 ? -8.143 12.367 11.940 1.00 86.62 100 LYS A C 1
ATOM 788 O O . LYS A 1 100 ? -8.398 13.476 12.403 1.00 86.62 100 LYS A O 1
ATOM 793 N N . GLY A 1 101 ? -6.893 11.926 11.783 1.00 79.38 101 GLY A N 1
ATOM 794 C CA . GLY A 1 101 ? -5.698 12.720 12.086 1.00 79.38 101 GLY A CA 1
ATOM 795 C C . GLY A 1 101 ? -5.263 12.725 13.556 1.00 79.38 101 GLY A C 1
ATOM 796 O O . GLY A 1 101 ? -4.365 13.482 13.915 1.00 79.38 101 GLY A O 1
ATOM 797 N N . ASN A 1 102 ? -5.855 11.893 14.420 1.00 82.38 102 ASN A N 1
ATOM 798 C CA . ASN A 1 102 ? -5.432 11.797 15.815 1.00 82.38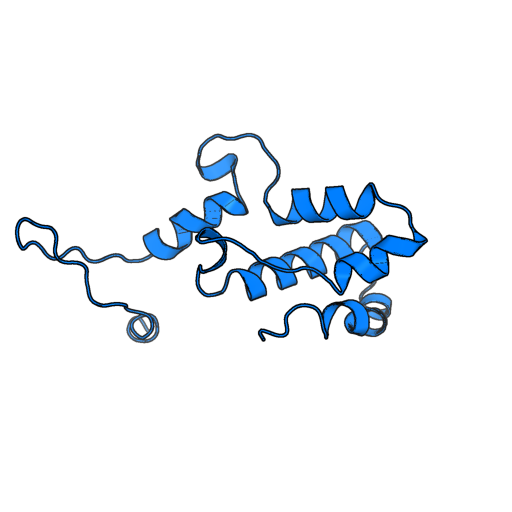 102 ASN A CA 1
ATOM 799 C C . ASN A 1 102 ? -4.136 10.972 15.967 1.00 82.38 102 ASN A C 1
ATOM 801 O O . ASN A 1 102 ? -4.154 9.747 16.112 1.00 82.38 102 ASN A O 1
ATOM 805 N N . THR A 1 103 ? -2.999 11.669 15.943 1.00 74.94 103 THR A N 1
ATOM 806 C CA . THR A 1 103 ? -1.648 11.085 15.997 1.00 74.94 103 THR A CA 1
ATOM 807 C C . THR A 1 103 ? -1.317 10.414 17.337 1.00 74.94 103 THR A C 1
ATOM 809 O O . THR A 1 103 ? -0.501 9.494 17.375 1.00 74.94 103 THR A O 1
ATOM 812 N N . GLU A 1 104 ? -1.956 10.820 18.438 1.00 74.94 104 GLU A N 1
ATOM 813 C CA . GLU A 1 104 ? -1.708 10.244 19.771 1.00 74.94 104 GLU A CA 1
ATOM 814 C C . GLU A 1 104 ? -2.250 8.812 19.871 1.00 74.94 104 GLU A C 1
ATOM 816 O O . GLU A 1 104 ? -1.580 7.904 20.366 1.00 74.94 104 GLU A O 1
ATOM 821 N N . LEU A 1 105 ? -3.446 8.585 19.321 1.00 72.44 105 LEU A N 1
ATOM 822 C CA . LEU A 1 105 ? -4.040 7.250 19.222 1.00 72.44 105 LEU A CA 1
ATOM 823 C C . LEU A 1 105 ? -3.278 6.369 18.235 1.00 72.44 105 LEU A C 1
ATOM 825 O O . LEU A 1 105 ? -3.128 5.173 18.468 1.00 72.44 105 LEU A O 1
ATOM 829 N N . PHE A 1 106 ? -2.735 6.969 17.174 1.00 70.69 106 PHE A N 1
ATOM 830 C CA . PHE A 1 106 ? -1.917 6.252 16.205 1.00 70.69 106 PHE A CA 1
ATOM 831 C C . PHE A 1 106 ? -0.674 5.647 16.855 1.00 70.69 106 PHE A C 1
ATOM 833 O O . PHE A 1 106 ? -0.375 4.488 16.601 1.00 70.69 106 PHE A O 1
ATOM 840 N N . GLN A 1 107 ? 0.012 6.372 17.748 1.00 66.25 107 GLN A N 1
ATOM 841 C CA . GLN A 1 107 ? 1.186 5.839 18.448 1.00 66.25 107 GLN A CA 1
ATOM 842 C C . GLN A 1 107 ? 0.866 4.659 19.372 1.00 66.25 107 GLN A C 1
ATOM 844 O O . GLN A 1 107 ? 1.684 3.750 19.504 1.00 66.25 107 GLN A O 1
ATOM 849 N N . ARG A 1 108 ? -0.325 4.641 19.976 1.00 67.62 108 ARG A N 1
ATOM 850 C CA . ARG A 1 108 ? -0.807 3.508 20.778 1.00 67.62 108 ARG A CA 1
ATOM 851 C C . ARG A 1 108 ? -1.155 2.301 19.904 1.00 67.62 108 ARG A C 1
ATOM 853 O O . ARG A 1 108 ? -0.854 1.166 20.261 1.00 67.62 108 ARG A O 1
ATOM 860 N N . ASP A 1 109 ? -1.756 2.566 18.752 1.00 66.12 109 ASP A N 1
ATOM 861 C CA . ASP A 1 109 ? -2.218 1.562 17.798 1.00 66.12 109 ASP A CA 1
ATOM 862 C C . ASP A 1 109 ? -1.100 1.110 16.827 1.00 66.12 109 ASP A C 1
ATOM 864 O O . ASP A 1 109 ? -1.284 0.152 16.080 1.00 66.12 109 ASP A O 1
ATOM 868 N N . LEU A 1 110 ? 0.099 1.719 16.865 1.00 61.62 110 LEU A N 1
ATOM 869 C CA . LEU A 1 110 ? 1.277 1.320 16.070 1.00 61.62 110 LEU A CA 1
ATOM 870 C C . LEU A 1 110 ? 1.675 -0.147 16.289 1.00 61.62 110 LEU A C 1
ATOM 872 O O . LEU A 1 110 ? 2.230 -0.764 15.381 1.00 61.62 110 LEU A O 1
ATOM 876 N N . GLY A 1 111 ? 1.348 -0.720 17.453 1.00 60.09 111 GLY A N 1
ATOM 877 C CA . GLY A 1 111 ? 1.522 -2.149 17.729 1.00 60.09 111 GLY A CA 1
ATOM 878 C C . GLY A 1 111 ? 0.705 -3.069 16.810 1.00 60.09 111 GLY A C 1
ATOM 879 O O . GLY A 1 111 ? 1.022 -4.244 16.699 1.00 60.09 111 GLY A O 1
ATOM 880 N N . ILE A 1 112 ? -0.314 -2.555 16.110 1.00 61.12 112 ILE A N 1
ATOM 881 C CA . ILE A 1 112 ? -1.070 -3.297 15.085 1.00 61.12 112 ILE A CA 1
ATOM 882 C C . ILE A 1 112 ? -0.209 -3.559 13.844 1.00 61.12 112 ILE A C 1
ATOM 884 O O . ILE A 1 112 ? -0.378 -4.579 13.193 1.00 61.12 112 ILE A O 1
ATOM 888 N N . PHE A 1 113 ? 0.718 -2.657 13.519 1.00 59.81 113 PHE A N 1
ATOM 889 C CA . PHE A 1 113 ? 1.526 -2.749 12.301 1.00 59.81 113 PHE A CA 1
ATOM 890 C C . PHE A 1 113 ? 2.969 -3.198 12.554 1.00 59.81 113 PHE A C 1
ATOM 892 O O . PHE A 1 113 ? 3.739 -3.322 11.607 1.00 59.81 113 PHE A O 1
ATOM 899 N N . ALA A 1 114 ? 3.358 -3.405 13.815 1.00 53.72 114 ALA A N 1
ATOM 900 C CA . ALA A 1 114 ? 4.723 -3.784 14.181 1.00 53.72 114 ALA A CA 1
ATOM 901 C C . ALA A 1 114 ? 5.095 -5.213 13.732 1.00 53.72 114 ALA A C 1
ATOM 903 O O . ALA A 1 114 ? 6.267 -5.469 13.472 1.00 53.72 114 ALA A O 1
ATOM 904 N N . ASP A 1 115 ? 4.103 -6.101 13.573 1.00 51.19 115 ASP A N 1
ATOM 905 C CA . ASP A 1 115 ? 4.309 -7.526 13.261 1.00 51.19 115 ASP A CA 1
ATOM 906 C C . ASP A 1 115 ? 3.886 -7.922 11.826 1.00 51.19 115 ASP A C 1
ATOM 908 O O . ASP A 1 115 ? 4.029 -9.079 11.433 1.00 51.19 115 ASP A O 1
ATOM 912 N N . THR A 1 116 ? 3.379 -6.979 11.019 1.00 53.75 116 THR A N 1
ATOM 913 C CA . THR A 1 116 ? 2.674 -7.272 9.753 1.00 53.75 116 THR A CA 1
ATOM 914 C C . THR A 1 116 ? 3.575 -7.782 8.621 1.00 53.75 116 THR A C 1
ATOM 916 O O . THR A 1 116 ? 3.090 -8.441 7.707 1.00 53.75 116 THR A O 1
ATOM 919 N N . PHE A 1 117 ? 4.886 -7.531 8.665 1.00 50.28 117 PHE A N 1
ATOM 920 C CA . PHE A 1 117 ? 5.806 -7.886 7.576 1.00 50.28 117 PHE A CA 1
ATOM 921 C C . PHE A 1 117 ? 7.081 -8.573 8.076 1.00 50.28 117 PHE A C 1
ATOM 923 O O . PHE A 1 117 ? 8.200 -8.128 7.827 1.00 50.28 117 PHE A O 1
ATOM 930 N N . MET A 1 118 ? 6.922 -9.695 8.778 1.00 39.59 118 MET A N 1
ATOM 931 C CA . MET A 1 118 ? 8.027 -10.622 9.025 1.00 39.59 118 MET A CA 1
ATOM 932 C C . MET A 1 118 ? 8.162 -11.560 7.815 1.00 39.59 118 MET A C 1
ATOM 934 O O . MET A 1 118 ? 7.360 -12.476 7.640 1.00 39.59 118 MET A O 1
ATOM 938 N N . TRP A 1 119 ? 9.160 -11.323 6.958 1.00 38.06 119 TRP A N 1
ATOM 939 C CA . TRP A 1 119 ? 9.574 -12.318 5.965 1.00 38.06 119 TRP A CA 1
ATOM 940 C C . TRP A 1 119 ? 10.029 -13.576 6.710 1.00 38.06 119 TRP A C 1
ATOM 942 O O . TRP A 1 119 ? 10.903 -13.497 7.574 1.00 38.06 119 TRP A O 1
ATOM 952 N N . ARG A 1 120 ? 9.417 -14.717 6.396 1.00 35.03 120 ARG A N 1
ATOM 953 C CA . ARG A 1 120 ? 9.916 -16.034 6.788 1.00 35.03 120 ARG A CA 1
ATOM 954 C C . ARG A 1 120 ? 10.613 -16.680 5.604 1.00 35.03 120 ARG A C 1
ATOM 956 O O . ARG A 1 120 ? 10.120 -16.471 4.473 1.00 35.03 120 ARG A O 1
#